Protein AF-A0A6P5RHC9-F1 (afdb_monomer)

Structure (mmCIF, N/CA/C/O backbone):
data_AF-A0A6P5RHC9-F1
#
_entry.id   AF-A0A6P5RHC9-F1
#
loop_
_atom_site.group_PDB
_atom_site.id
_atom_site.type_symbol
_atom_site.label_atom_id
_atom_site.label_alt_id
_atom_site.label_comp_id
_atom_site.label_asym_id
_atom_site.label_entity_id
_atom_site.label_seq_id
_atom_site.pdbx_PDB_ins_code
_atom_site.Cartn_x
_atom_site.Cartn_y
_atom_site.Cartn_z
_atom_site.occupancy
_atom_site.B_iso_or_equiv
_atom_site.auth_seq_id
_atom_site.auth_comp_id
_atom_site.auth_asym_id
_atom_site.auth_atom_id
_atom_site.pdbx_PDB_model_num
ATOM 1 N N . MET A 1 1 ? 23.575 -6.061 9.473 1.00 35.28 1 MET A N 1
ATOM 2 C CA . MET A 1 1 ? 23.052 -4.740 9.055 1.00 35.28 1 MET A CA 1
ATOM 3 C C . MET A 1 1 ? 21.629 -4.936 8.558 1.00 35.28 1 MET A C 1
ATOM 5 O O . MET A 1 1 ? 21.462 -5.577 7.533 1.00 35.28 1 MET A O 1
ATOM 9 N N . SER A 1 2 ? 20.615 -4.456 9.284 1.00 36.78 2 SER A N 1
ATOM 10 C CA . SER A 1 2 ? 19.229 -4.492 8.793 1.00 36.78 2 SER A CA 1
ATOM 11 C C . SER A 1 2 ? 19.113 -3.548 7.587 1.00 36.78 2 SER A C 1
ATOM 13 O O . SER A 1 2 ? 19.302 -2.333 7.727 1.00 36.78 2 SER A O 1
ATOM 15 N N . ARG A 1 3 ? 18.918 -4.107 6.388 1.00 44.53 3 ARG A N 1
ATOM 16 C CA . ARG A 1 3 ? 18.681 -3.346 5.155 1.00 44.53 3 ARG A CA 1
ATOM 17 C C . ARG A 1 3 ? 17.230 -2.873 5.198 1.00 44.53 3 ARG A C 1
ATOM 19 O O . ARG A 1 3 ? 16.324 -3.691 5.210 1.00 44.53 3 ARG A O 1
ATOM 26 N N . HIS A 1 4 ? 17.037 -1.564 5.292 1.00 51.84 4 HIS A N 1
ATOM 27 C CA . HIS A 1 4 ? 15.718 -0.937 5.239 1.00 51.84 4 HIS A CA 1
ATOM 28 C C . HIS A 1 4 ? 15.590 -0.329 3.839 1.00 51.84 4 HIS A C 1
ATOM 30 O O . HIS A 1 4 ? 16.489 0.417 3.440 1.00 51.84 4 HIS A O 1
ATOM 36 N N . SER A 1 5 ? 14.528 -0.651 3.099 1.00 53.00 5 SER A N 1
ATOM 37 C CA . SER A 1 5 ? 14.287 -0.150 1.734 1.00 53.00 5 SER A CA 1
ATOM 38 C C . SER A 1 5 ? 14.040 1.353 1.662 1.00 53.00 5 SER A C 1
ATOM 40 O O . SER A 1 5 ? 14.322 1.968 0.639 1.00 53.00 5 SER A O 1
ATOM 42 N N . ASN A 1 6 ? 13.590 1.970 2.757 1.00 53.66 6 ASN A N 1
ATOM 43 C CA . ASN A 1 6 ? 12.903 3.261 2.689 1.00 53.66 6 ASN A CA 1
ATOM 44 C C . ASN A 1 6 ? 13.657 4.439 3.328 1.00 53.66 6 ASN A C 1
ATOM 46 O O . ASN A 1 6 ? 13.086 5.513 3.508 1.00 53.66 6 ASN A O 1
ATOM 50 N N . LYS A 1 7 ? 14.958 4.308 3.631 1.00 46.31 7 LYS A N 1
ATOM 51 C CA . LYS A 1 7 ? 15.719 5.320 4.407 1.00 46.31 7 LYS A CA 1
ATOM 52 C C . LYS A 1 7 ? 15.818 6.727 3.788 1.00 46.31 7 LYS A C 1
ATOM 54 O O . LYS A 1 7 ? 16.228 7.648 4.489 1.00 46.31 7 LYS A O 1
ATOM 59 N N . PHE A 1 8 ? 15.426 6.914 2.527 1.00 49.06 8 PHE A N 1
ATOM 60 C CA . PHE A 1 8 ? 15.363 8.223 1.857 1.00 49.06 8 PHE A CA 1
ATOM 61 C C . PHE A 1 8 ? 13.962 8.587 1.320 1.00 49.06 8 PHE A C 1
ATOM 63 O O . PHE A 1 8 ? 13.818 9.618 0.660 1.00 49.06 8 PHE A O 1
ATOM 70 N N . SER A 1 9 ? 12.943 7.772 1.617 1.00 62.81 9 SER A N 1
ATOM 71 C CA . SER A 1 9 ? 11.589 7.869 1.054 1.00 62.81 9 SER A CA 1
ATOM 72 C C . SER A 1 9 ? 10.742 8.983 1.694 1.00 62.81 9 SER A C 1
ATOM 74 O O . SER A 1 9 ? 10.960 9.382 2.845 1.00 62.81 9 SER A O 1
ATOM 76 N N . PHE A 1 10 ? 9.767 9.480 0.923 1.00 68.81 10 PHE A N 1
ATOM 77 C CA . PHE A 1 10 ? 8.711 10.410 1.332 1.00 68.81 10 PHE A CA 1
ATOM 78 C C . PHE A 1 10 ? 8.115 10.046 2.699 1.00 68.81 10 PHE A C 1
ATOM 80 O O . PHE A 1 10 ? 8.024 10.917 3.565 1.00 68.81 10 PHE A O 1
ATOM 87 N N . SER A 1 11 ? 7.833 8.762 2.936 1.00 74.88 11 SER A N 1
ATOM 88 C CA . SER A 1 11 ? 7.213 8.261 4.169 1.00 74.88 11 SER A CA 1
ATOM 89 C C . SER A 1 11 ? 8.009 8.609 5.429 1.00 74.88 11 SER A C 1
ATOM 91 O O . SER A 1 11 ? 7.421 8.983 6.439 1.00 74.88 11 SER A O 1
ATOM 93 N N . LEU A 1 12 ? 9.347 8.576 5.374 1.00 79.38 12 LEU A N 1
ATOM 94 C CA . LEU A 1 12 ? 10.195 8.902 6.527 1.00 79.38 12 LEU A CA 1
ATOM 95 C C . LEU A 1 12 ? 10.179 10.400 6.856 1.00 79.38 12 LEU A C 1
ATOM 97 O O . LEU A 1 12 ? 10.169 10.789 8.026 1.00 79.38 12 LEU A O 1
ATOM 101 N N . LYS A 1 13 ? 10.203 11.251 5.824 1.00 83.25 13 LYS A N 1
ATOM 102 C CA . LYS A 1 13 ? 10.132 12.710 5.999 1.00 83.25 13 LYS A CA 1
ATOM 103 C C . LYS A 1 13 ? 8.743 13.121 6.471 1.00 83.25 13 LYS A C 1
ATOM 105 O O . LYS A 1 13 ? 8.643 13.898 7.412 1.00 83.25 13 LYS A O 1
ATOM 110 N N . PHE A 1 14 ? 7.702 12.560 5.860 1.00 86.88 14 PHE A N 1
ATOM 111 C CA . PHE A 1 14 ? 6.314 12.768 6.252 1.00 86.88 14 PHE A CA 1
ATOM 112 C C . PHE A 1 14 ? 6.094 12.381 7.719 1.00 86.88 14 PHE A C 1
ATOM 114 O O . PHE A 1 14 ? 5.699 13.231 8.510 1.00 86.88 14 PHE A O 1
ATOM 121 N N . ALA A 1 15 ? 6.465 11.158 8.108 1.00 88.19 15 ALA A N 1
ATOM 122 C CA . ALA A 1 15 ? 6.333 10.678 9.482 1.00 88.19 15 ALA A CA 1
ATOM 123 C C . ALA A 1 15 ? 7.003 11.611 10.498 1.00 88.19 15 ALA A C 1
ATOM 125 O O . ALA A 1 15 ? 6.407 11.994 11.501 1.00 88.19 15 ALA A O 1
ATOM 126 N N . ARG A 1 16 ? 8.230 12.056 10.205 1.00 86.94 16 ARG A N 1
ATOM 127 C CA . ARG A 1 16 ? 8.966 12.951 11.101 1.00 86.94 16 ARG A CA 1
ATOM 128 C C . ARG A 1 16 ? 8.373 14.356 11.174 1.00 86.94 16 ARG A C 1
ATOM 130 O O . ARG A 1 16 ? 8.370 14.939 12.250 1.00 86.94 16 ARG A O 1
ATOM 137 N N . TYR A 1 17 ? 7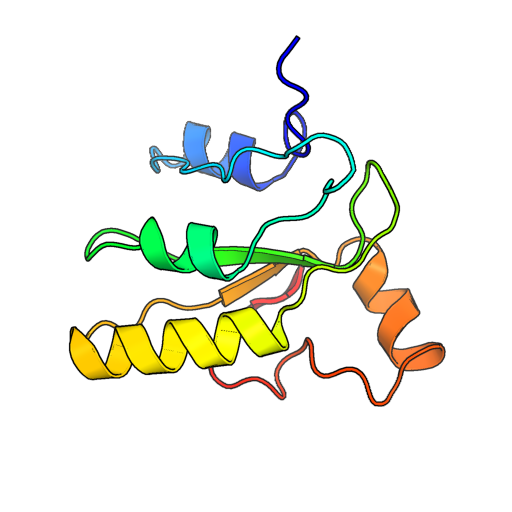.961 14.929 10.047 1.00 90.81 17 TYR A N 1
ATOM 138 C CA . TYR A 1 17 ? 7.489 16.316 10.001 1.00 90.81 17 TYR A CA 1
ATOM 139 C C . TYR A 1 17 ? 6.054 16.476 10.489 1.00 90.81 17 TYR A C 1
ATOM 141 O O . TYR A 1 17 ? 5.720 17.530 11.018 1.00 90.81 17 TYR A O 1
ATOM 149 N N . PHE A 1 18 ? 5.231 15.445 10.320 1.00 91.81 18 PHE A N 1
ATOM 150 C CA . PHE A 1 18 ? 3.825 15.450 10.717 1.00 91.81 18 PHE A CA 1
ATOM 151 C C . PHE A 1 18 ? 3.562 14.634 11.987 1.00 91.81 18 PHE A C 1
ATOM 153 O O . PHE A 1 18 ? 2.407 14.403 12.322 1.00 91.81 18 PHE A O 1
ATOM 160 N N . GLU A 1 19 ? 4.624 14.213 12.684 1.00 90.94 19 GLU A N 1
ATOM 161 C CA . GLU A 1 19 ? 4.549 13.471 13.951 1.00 90.94 19 GLU A CA 1
ATOM 162 C C . GLU A 1 19 ? 3.686 12.198 13.854 1.00 90.94 19 GLU A C 1
ATOM 164 O O . GLU A 1 19 ? 2.942 11.847 14.767 1.00 90.94 19 GLU A O 1
ATOM 169 N N . VAL A 1 20 ? 3.802 11.488 12.728 1.00 92.75 20 VAL A N 1
ATOM 170 C CA . VAL A 1 20 ? 3.121 10.211 12.481 1.00 92.75 20 VAL A CA 1
ATOM 171 C C . VAL A 1 20 ? 4.078 9.061 12.785 1.00 92.75 20 VAL A C 1
ATOM 173 O O . VAL A 1 20 ? 5.238 9.087 12.373 1.00 92.75 20 VAL A O 1
ATOM 176 N N . ASP A 1 21 ? 3.593 8.033 13.482 1.00 92.88 21 ASP A N 1
ATOM 177 C CA . ASP A 1 21 ? 4.376 6.824 13.741 1.00 92.88 21 ASP A CA 1
ATOM 178 C C . ASP A 1 21 ? 4.571 6.000 12.457 1.00 92.88 21 ASP A C 1
ATOM 180 O O . ASP A 1 21 ? 3.613 5.689 11.745 1.00 92.88 21 ASP A O 1
ATOM 184 N N . LEU A 1 22 ? 5.823 5.641 12.156 1.00 91.94 22 LEU A N 1
ATOM 185 C CA . LEU A 1 22 ? 6.179 4.883 10.957 1.00 91.94 22 LEU A CA 1
ATOM 186 C C . LEU A 1 22 ? 6.404 3.411 11.304 1.00 91.94 22 LEU A C 1
ATOM 188 O O . LEU A 1 22 ? 7.456 3.020 11.814 1.00 91.94 22 LEU A O 1
ATOM 192 N N . LYS A 1 23 ? 5.432 2.578 10.937 1.00 92.81 23 LYS A N 1
ATOM 193 C CA . LYS A 1 23 ? 5.499 1.121 11.072 1.00 92.81 23 LYS A CA 1
ATOM 194 C C . LYS A 1 23 ? 6.090 0.490 9.812 1.00 92.81 23 LYS A C 1
ATOM 196 O O . LYS A 1 23 ? 5.403 0.323 8.811 1.00 92.81 23 LYS A O 1
ATOM 201 N N . GLU A 1 24 ? 7.370 0.127 9.859 1.00 90.06 24 GLU A N 1
ATOM 202 C CA . GLU A 1 24 ? 8.054 -0.515 8.729 1.00 90.06 24 GLU A CA 1
ATOM 203 C C . GLU A 1 24 ? 7.990 -2.049 8.808 1.00 90.06 24 GLU A C 1
ATOM 205 O O . GLU A 1 24 ? 8.401 -2.659 9.802 1.00 90.06 24 GLU A O 1
ATOM 210 N N . VAL A 1 25 ? 7.550 -2.688 7.719 1.00 89.38 25 VAL A N 1
ATOM 211 C CA . VAL A 1 25 ? 7.648 -4.144 7.556 1.00 89.38 25 VAL A CA 1
ATOM 212 C C . VAL A 1 25 ? 9.108 -4.516 7.296 1.00 89.38 25 VAL A C 1
ATOM 214 O O . VAL A 1 25 ? 9.738 -4.041 6.351 1.00 89.38 25 VAL A O 1
ATOM 217 N N . LYS A 1 26 ? 9.673 -5.379 8.146 1.00 85.06 26 LYS A N 1
ATOM 218 C CA . LYS A 1 26 ? 11.069 -5.815 8.009 1.00 85.06 26 LYS A CA 1
ATOM 219 C C . LYS A 1 26 ? 11.239 -6.729 6.797 1.00 85.06 26 LYS A C 1
ATOM 221 O O . LYS A 1 26 ? 10.598 -7.775 6.706 1.00 85.06 26 LYS A O 1
ATOM 226 N N . LEU A 1 27 ? 12.179 -6.363 5.930 1.00 84.25 27 LEU A N 1
ATOM 227 C CA . LEU A 1 27 ? 12.598 -7.178 4.793 1.00 84.25 27 LEU A CA 1
ATOM 228 C C . LEU A 1 27 ? 13.348 -8.431 5.253 1.00 84.25 27 LEU A C 1
ATOM 230 O O . LEU A 1 27 ? 13.994 -8.435 6.307 1.00 84.25 27 LEU A O 1
ATOM 234 N N . SER A 1 28 ? 13.285 -9.482 4.440 1.00 79.62 28 SER A N 1
ATOM 235 C CA . SER A 1 28 ? 13.991 -10.746 4.674 1.00 79.62 28 SER A CA 1
ATOM 236 C C . SER A 1 28 ? 14.977 -11.018 3.539 1.00 79.62 28 SER A C 1
ATOM 238 O O . SER A 1 28 ? 14.868 -10.464 2.449 1.00 79.62 28 SER A O 1
ATOM 240 N N . GLU A 1 29 ? 15.992 -11.841 3.784 1.00 79.31 29 GLU A N 1
ATOM 241 C CA . GLU A 1 29 ? 16.927 -12.218 2.723 1.00 79.31 29 GLU A CA 1
ATOM 242 C C . GLU A 1 29 ? 16.187 -13.002 1.625 1.00 79.31 29 GLU A C 1
ATOM 244 O O . GLU A 1 29 ? 15.433 -13.923 1.930 1.00 79.31 29 GLU A O 1
ATOM 249 N N . GLY A 1 30 ? 16.345 -12.592 0.362 1.00 77.06 30 GLY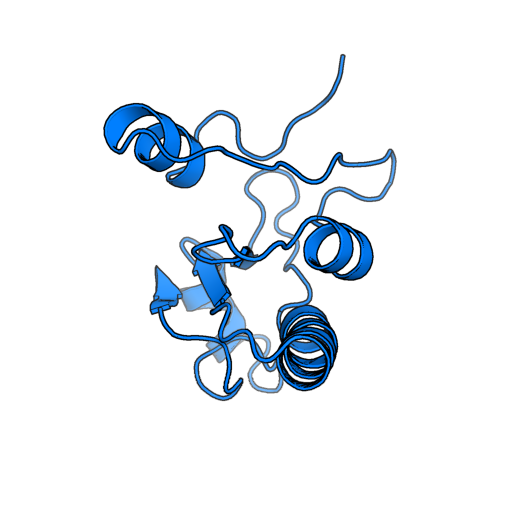 A N 1
ATOM 250 C CA . GLY A 1 30 ? 15.579 -13.133 -0.767 1.00 77.06 30 GLY A CA 1
ATOM 251 C C . GLY A 1 30 ? 14.155 -12.578 -0.924 1.00 77.06 30 GLY A C 1
ATOM 252 O O . GLY A 1 30 ? 13.484 -12.955 -1.877 1.00 77.06 30 GLY A O 1
ATOM 253 N N . TYR A 1 31 ? 13.701 -11.681 -0.038 1.00 76.62 31 TYR A N 1
ATOM 254 C CA . TYR A 1 31 ? 12.394 -11.021 -0.127 1.00 76.62 31 TYR A CA 1
ATOM 255 C C . TYR A 1 31 ? 12.524 -9.531 0.221 1.00 76.62 31 TYR A C 1
ATOM 257 O O . TYR A 1 31 ? 12.542 -9.135 1.393 1.00 76.62 31 TYR A O 1
ATOM 265 N N . TYR A 1 32 ? 12.674 -8.707 -0.819 1.00 84.06 32 TYR A N 1
ATOM 266 C CA . TYR A 1 32 ? 13.077 -7.299 -0.706 1.00 84.06 32 TYR A CA 1
ATOM 267 C C . TYR A 1 32 ? 11.939 -6.292 -0.916 1.00 84.06 32 TYR A C 1
ATOM 269 O O . TYR A 1 32 ? 12.193 -5.088 -0.973 1.00 84.06 32 TYR A O 1
ATOM 277 N N . VAL A 1 33 ? 10.705 -6.780 -0.978 1.00 87.44 33 VAL A N 1
ATOM 278 C CA . VAL A 1 33 ? 9.473 -5.988 -1.040 1.00 87.44 33 VAL A CA 1
ATOM 279 C C . VAL A 1 33 ? 8.678 -6.132 0.258 1.00 87.44 33 VAL A C 1
ATOM 281 O O . VAL A 1 33 ? 8.947 -7.033 1.061 1.00 87.44 33 VAL A O 1
ATOM 284 N N . MET A 1 34 ? 7.712 -5.247 0.498 1.00 89.94 34 MET A N 1
ATOM 285 C CA . MET A 1 34 ? 6.783 -5.411 1.614 1.00 89.94 34 MET A CA 1
ATOM 286 C C . MET A 1 34 ? 5.968 -6.706 1.464 1.00 89.94 34 MET A C 1
ATOM 288 O O . MET A 1 34 ? 5.454 -7.026 0.397 1.00 89.94 34 MET A O 1
ATOM 292 N N . ASP A 1 35 ? 5.843 -7.459 2.557 1.00 92.19 35 ASP A N 1
ATOM 293 C CA . ASP A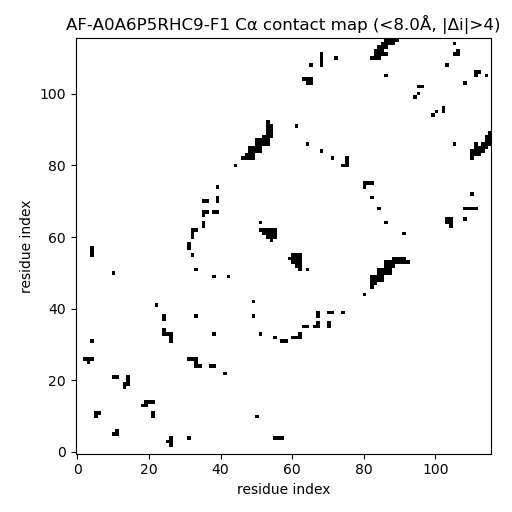 1 35 ? 4.933 -8.602 2.662 1.00 92.19 35 ASP A CA 1
ATOM 294 C C . ASP A 1 35 ? 3.525 -8.084 3.013 1.00 92.19 35 ASP A C 1
ATOM 296 O O . ASP A 1 35 ? 3.355 -7.540 4.114 1.00 92.19 35 ASP A O 1
ATOM 300 N N . PRO A 1 36 ? 2.521 -8.229 2.122 1.00 94.25 36 PRO A N 1
ATOM 301 C CA . PRO A 1 36 ? 1.174 -7.715 2.364 1.00 94.25 36 PRO A CA 1
ATOM 302 C C . PRO A 1 36 ? 0.521 -8.284 3.625 1.00 94.25 36 PRO A C 1
ATOM 304 O O . PRO A 1 36 ? -0.216 -7.569 4.303 1.00 94.25 36 PRO A O 1
ATOM 307 N N . VAL A 1 37 ? 0.817 -9.536 3.990 1.00 94.81 37 VAL A N 1
ATOM 308 C CA . VAL A 1 37 ? 0.237 -10.173 5.182 1.00 94.81 37 VAL A CA 1
ATOM 309 C C . VAL A 1 37 ? 0.748 -9.479 6.439 1.00 94.81 37 VAL A C 1
ATOM 311 O O . VAL A 1 37 ? -0.043 -9.023 7.264 1.00 94.81 37 VAL A O 1
ATOM 314 N N . LYS A 1 38 ? 2.069 -9.304 6.545 1.00 94.31 38 LYS A N 1
ATOM 315 C CA . LYS A 1 38 ? 2.688 -8.607 7.685 1.00 94.31 38 LYS A CA 1
ATOM 316 C C . LYS A 1 38 ? 2.280 -7.141 7.749 1.00 94.31 38 LYS A C 1
ATOM 318 O O . LYS A 1 38 ? 2.067 -6.619 8.839 1.00 94.31 38 LYS A O 1
ATOM 323 N N . ALA A 1 39 ? 2.158 -6.478 6.599 1.00 94.56 39 ALA A N 1
ATOM 324 C CA . ALA A 1 39 ? 1.682 -5.100 6.541 1.00 94.56 39 ALA A CA 1
ATOM 325 C C . ALA A 1 39 ? 0.286 -4.984 7.159 1.00 94.56 39 ALA A C 1
ATOM 327 O O . ALA A 1 39 ? 0.069 -4.170 8.056 1.00 94.56 39 ALA A O 1
ATOM 328 N N . VAL A 1 40 ? -0.634 -5.858 6.742 1.00 95.94 40 VAL A N 1
ATOM 329 C CA . VAL A 1 40 ? -2.003 -5.893 7.261 1.00 95.94 40 VAL A CA 1
ATOM 330 C C . VAL A 1 40 ? -2.025 -6.264 8.738 1.00 95.94 40 VAL A C 1
ATOM 332 O O . VAL A 1 40 ? -2.796 -5.657 9.473 1.00 95.94 40 VAL A O 1
ATOM 335 N N . GLU A 1 41 ? -1.173 -7.170 9.225 1.00 95.75 41 GLU A N 1
ATOM 336 C CA . GLU A 1 41 ? -1.059 -7.484 10.660 1.00 95.75 41 GLU A CA 1
ATOM 337 C C . GLU A 1 41 ? -0.709 -6.252 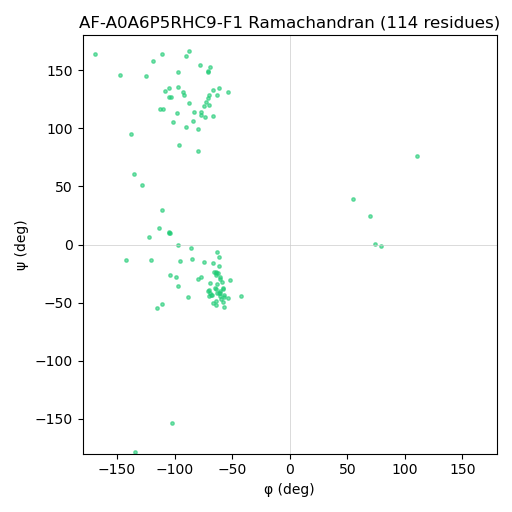11.513 1.00 95.75 41 GLU A C 1
ATOM 339 O O . GLU A 1 41 ? -1.286 -6.082 12.588 1.00 95.75 41 GLU A O 1
ATOM 344 N N . MET A 1 42 ? 0.158 -5.363 11.017 1.00 95.88 42 MET A N 1
ATOM 345 C CA . MET A 1 42 ? 0.608 -4.156 11.730 1.00 95.88 42 MET A CA 1
ATOM 346 C C . MET A 1 42 ? -0.434 -3.021 11.788 1.00 95.88 42 MET A C 1
ATOM 348 O O . MET A 1 42 ? -0.270 -2.086 12.584 1.00 95.88 42 MET A O 1
ATOM 352 N N . VAL A 1 43 ? -1.489 -3.090 10.967 1.00 96.75 43 VAL A N 1
ATOM 353 C CA . VAL A 1 43 ? -2.584 -2.103 10.942 1.00 96.75 43 VAL A CA 1
ATOM 354 C C . VAL A 1 43 ? -3.387 -2.151 12.243 1.00 96.75 43 VAL A C 1
ATOM 356 O O . VAL A 1 43 ? -3.813 -3.218 12.691 1.00 96.75 43 VAL A O 1
ATOM 359 N N . ASP A 1 44 ? -3.651 -0.986 12.812 1.00 95.94 44 ASP A N 1
ATOM 360 C CA . ASP A 1 44 ? -4.522 -0.770 13.969 1.00 95.94 44 ASP A CA 1
ATOM 361 C C . ASP A 1 44 ? -5.467 0.422 13.737 1.00 95.94 44 ASP A C 1
ATOM 363 O O . ASP A 1 44 ? -5.435 1.058 12.681 1.00 95.94 44 ASP A O 1
ATOM 367 N N . GLU A 1 45 ? -6.295 0.745 14.727 1.00 95.31 45 GLU A N 1
ATOM 368 C CA . GLU A 1 45 ? -7.274 1.835 14.663 1.00 95.31 45 GLU A CA 1
ATOM 369 C C . GLU A 1 45 ? -6.661 3.232 14.454 1.00 95.31 45 GLU A C 1
ATOM 371 O O . GLU A 1 45 ? -7.366 4.150 14.039 1.00 95.31 45 GLU A O 1
ATOM 376 N N . ASN A 1 46 ? -5.361 3.397 14.719 1.00 96.25 46 ASN A N 1
ATOM 377 C CA . ASN A 1 46 ? -4.641 4.662 14.548 1.00 96.25 46 ASN A CA 1
ATOM 378 C C . ASN A 1 46 ? -3.893 4.731 13.209 1.00 96.25 46 ASN A C 1
ATOM 380 O O . ASN A 1 46 ? -3.225 5.724 12.911 1.00 96.25 46 ASN A O 1
ATOM 384 N N . THR A 1 47 ? -3.967 3.676 12.397 1.00 96.75 47 THR A N 1
ATOM 385 C CA . THR A 1 47 ? -3.255 3.602 11.125 1.00 96.75 47 THR A CA 1
ATOM 386 C C . THR A 1 47 ? -3.970 4.439 10.067 1.00 96.75 47 THR A C 1
ATOM 388 O O . THR A 1 47 ? -5.057 4.092 9.607 1.00 96.75 47 THR A O 1
ATOM 391 N N . ILE A 1 48 ? -3.331 5.537 9.655 1.00 95.75 48 ILE A N 1
ATOM 392 C CA . ILE A 1 48 ? -3.912 6.513 8.718 1.00 95.75 48 ILE A CA 1
ATOM 393 C C . ILE A 1 48 ? -3.903 6.049 7.256 1.00 95.75 48 ILE A C 1
ATOM 395 O O . ILE A 1 48 ? -4.747 6.483 6.478 1.00 95.75 48 ILE A O 1
ATOM 399 N N . CYS A 1 49 ? -2.949 5.198 6.871 1.00 95.19 49 CYS A N 1
ATOM 400 C CA . CYS A 1 49 ? -2.879 4.545 5.567 1.00 95.19 49 CYS A CA 1
ATOM 401 C C . CYS A 1 49 ? -1.819 3.436 5.570 1.00 95.19 49 CYS A C 1
ATOM 403 O O . CYS A 1 49 ? -0.932 3.406 6.428 1.00 95.19 49 CYS A O 1
ATOM 405 N N . VAL A 1 50 ? -1.891 2.555 4.573 1.00 96.38 50 VAL A N 1
ATOM 406 C CA . VAL A 1 50 ? -0.780 1.680 4.185 1.00 96.38 50 VAL A CA 1
ATOM 407 C C . VAL A 1 50 ? -0.175 2.221 2.891 1.00 96.38 50 VAL A C 1
ATOM 409 O O . VAL A 1 50 ? -0.897 2.456 1.924 1.00 96.38 50 VAL A O 1
ATOM 412 N N . ALA A 1 51 ? 1.139 2.437 2.873 1.00 95.00 51 ALA A N 1
ATOM 413 C CA . ALA A 1 51 ? 1.860 2.886 1.686 1.00 95.00 51 ALA A CA 1
ATOM 414 C C . ALA A 1 51 ? 2.512 1.686 0.984 1.00 95.00 51 ALA A C 1
ATOM 416 O O . ALA A 1 51 ? 3.420 1.080 1.550 1.00 95.00 51 ALA A O 1
ATOM 417 N N . ALA A 1 52 ? 2.045 1.358 -0.221 1.00 94.56 52 ALA A N 1
ATOM 418 C CA . ALA A 1 52 ? 2.644 0.346 -1.090 1.00 94.56 52 ALA A CA 1
ATOM 419 C C . ALA A 1 52 ? 3.563 1.005 -2.129 1.00 94.56 52 ALA A C 1
ATOM 421 O O . ALA A 1 52 ? 3.300 2.126 -2.562 1.00 94.56 52 ALA A O 1
ATOM 422 N N . ILE A 1 53 ? 4.626 0.322 -2.545 1.00 92.75 53 ILE A N 1
ATOM 423 C CA . ILE A 1 53 ? 5.630 0.841 -3.481 1.00 92.75 53 ILE A CA 1
ATOM 424 C C . ILE A 1 53 ? 5.551 0.075 -4.802 1.00 92.75 53 ILE A C 1
ATOM 426 O O . ILE A 1 53 ? 5.862 -1.116 -4.886 1.00 92.75 53 ILE A O 1
ATOM 430 N N . LEU A 1 54 ? 5.208 0.785 -5.872 1.00 92.50 54 LEU A N 1
ATOM 431 C CA . LEU A 1 54 ? 5.231 0.260 -7.229 1.00 92.50 54 LEU A CA 1
ATOM 432 C C . LEU A 1 54 ? 6.549 0.646 -7.912 1.00 92.50 54 LEU A C 1
ATOM 434 O O . LEU A 1 54 ? 6.652 1.658 -8.608 1.00 92.50 54 LEU A O 1
ATOM 438 N N . GLY A 1 55 ? 7.572 -0.182 -7.698 1.00 88.62 55 GLY A N 1
ATOM 439 C CA . GLY A 1 55 ? 8.912 0.008 -8.257 1.00 88.62 55 GLY A CA 1
ATOM 440 C C . GLY A 1 55 ? 9.920 0.364 -7.173 1.00 88.62 55 GLY A C 1
ATOM 441 O O . GLY A 1 55 ? 10.332 1.517 -7.037 1.00 88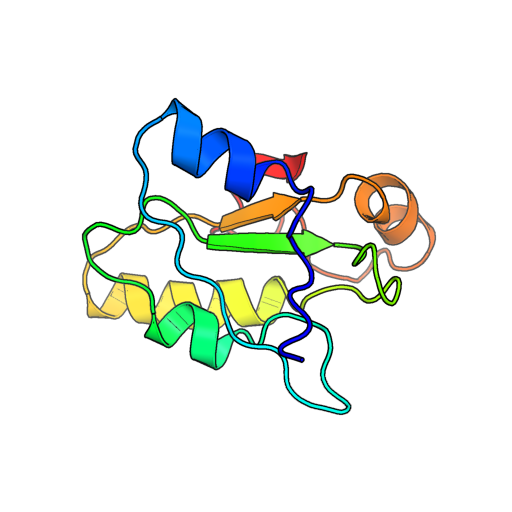.62 55 GLY A O 1
ATOM 442 N N . SER A 1 56 ? 10.321 -0.645 -6.399 1.00 83.88 56 SER A N 1
ATOM 443 C CA . SER A 1 56 ? 11.313 -0.519 -5.331 1.00 83.88 56 SER A CA 1
ATOM 444 C C . SER A 1 56 ? 12.610 0.110 -5.841 1.00 83.88 56 SER A C 1
ATOM 446 O O . SER A 1 56 ? 13.201 -0.347 -6.816 1.00 83.88 56 SER A O 1
ATOM 448 N N . THR A 1 57 ? 13.127 1.113 -5.131 1.00 79.88 57 THR A N 1
ATOM 449 C CA . THR A 1 57 ? 14.418 1.739 -5.476 1.00 79.88 57 THR A CA 1
ATOM 450 C C . THR A 1 57 ? 15.617 0.798 -5.305 1.00 79.88 57 THR A C 1
ATOM 452 O O . THR A 1 57 ? 16.694 1.082 -5.827 1.00 79.88 57 THR A O 1
ATOM 455 N N . LEU A 1 58 ? 15.450 -0.320 -4.585 1.00 77.44 58 LEU A N 1
ATOM 456 C CA . LEU A 1 58 ? 16.498 -1.321 -4.375 1.00 77.44 58 LEU A CA 1
ATOM 457 C C . LEU A 1 58 ? 16.535 -2.388 -5.471 1.00 77.44 58 LEU A C 1
ATOM 459 O O . LEU A 1 58 ? 17.620 -2.750 -5.921 1.00 77.44 58 LEU A O 1
ATOM 463 N N . THR A 1 59 ? 15.374 -2.924 -5.853 1.00 83.00 59 THR A N 1
ATOM 464 C CA . THR A 1 59 ? 15.274 -4.099 -6.738 1.00 83.00 59 THR A CA 1
ATOM 465 C C . THR A 1 59 ? 14.503 -3.837 -8.028 1.00 83.00 59 THR A C 1
ATOM 467 O O . THR A 1 59 ? 14.581 -4.642 -8.949 1.00 83.00 59 THR A O 1
ATOM 470 N N . GLY A 1 60 ? 13.775 -2.722 -8.121 1.00 83.75 60 GLY A N 1
ATOM 471 C CA . GLY A 1 60 ? 12.833 -2.435 -9.207 1.00 83.75 60 GLY A CA 1
ATOM 472 C C . GLY A 1 60 ? 11.530 -3.234 -9.125 1.00 83.75 60 GLY A C 1
ATOM 473 O O . GLY A 1 60 ? 10.675 -3.081 -9.991 1.00 83.75 60 GLY A O 1
ATOM 474 N N . GLU A 1 61 ? 11.366 -4.077 -8.103 1.00 88.31 61 GLU A N 1
ATOM 475 C CA . GLU A 1 61 ? 10.199 -4.946 -7.949 1.00 88.31 61 GLU A CA 1
ATOM 476 C C . GLU A 1 61 ? 8.939 -4.154 -7.586 1.00 88.31 61 GLU A C 1
ATOM 478 O O . GLU A 1 61 ? 8.995 -3.113 -6.924 1.00 88.31 61 GLU A O 1
ATOM 483 N N . PHE A 1 62 ? 7.794 -4.669 -8.028 1.00 92.31 62 PHE A N 1
ATOM 484 C CA . PHE A 1 62 ? 6.475 -4.140 -7.704 1.00 92.31 62 PHE A CA 1
ATOM 485 C C . PHE A 1 62 ? 5.919 -4.863 -6.482 1.00 92.31 62 PHE A C 1
ATOM 487 O O . PHE A 1 62 ? 5.933 -6.093 -6.430 1.00 92.31 62 PHE A O 1
ATOM 494 N N . GLU A 1 63 ? 5.430 -4.105 -5.504 1.00 93.19 63 GLU A N 1
ATOM 495 C CA . GLU A 1 63 ? 4.656 -4.680 -4.406 1.00 93.19 63 GLU A CA 1
ATOM 496 C C . GLU A 1 63 ? 3.278 -5.143 -4.890 1.00 93.19 63 GLU A C 1
ATOM 498 O O . GLU A 1 63 ? 2.688 -4.559 -5.800 1.00 93.19 63 GLU A O 1
ATOM 503 N N . ASP A 1 64 ? 2.755 -6.200 -4.265 1.00 95.19 64 ASP A N 1
ATOM 504 C CA . ASP A 1 64 ? 1.450 -6.768 -4.606 1.00 95.19 64 ASP A CA 1
ATOM 505 C C . ASP A 1 64 ? 0.316 -5.940 -3.977 1.00 95.19 64 ASP A C 1
ATOM 507 O O . ASP A 1 64 ? -0.229 -6.257 -2.913 1.00 95.19 64 ASP A O 1
ATOM 511 N N . VAL A 1 65 ? -0.007 -4.825 -4.639 1.00 96.56 65 VAL A N 1
ATOM 512 C CA . VAL A 1 65 ? -1.057 -3.887 -4.210 1.00 96.56 65 VAL A CA 1
ATOM 513 C C . VAL A 1 65 ? -2.434 -4.557 -4.216 1.00 96.56 65 VAL A C 1
ATOM 515 O O . VAL A 1 65 ? -3.263 -4.265 -3.350 1.00 96.56 65 VAL A O 1
ATOM 518 N N . LYS A 1 66 ? -2.679 -5.487 -5.147 1.00 97.62 66 LYS A N 1
ATOM 519 C CA . LYS A 1 66 ? -3.938 -6.233 -5.224 1.00 97.62 66 LYS A CA 1
ATOM 520 C C . LYS A 1 66 ? -4.133 -7.105 -3.989 1.00 97.62 66 LYS A C 1
ATOM 522 O O . LYS A 1 66 ? -5.167 -6.999 -3.327 1.00 97.62 66 LYS A O 1
ATOM 527 N N . LEU A 1 67 ? -3.139 -7.923 -3.644 1.00 97.44 67 LEU A N 1
ATOM 528 C CA . LEU A 1 67 ? -3.206 -8.763 -2.450 1.00 97.44 67 LEU A CA 1
ATOM 529 C C . LEU A 1 67 ? -3.347 -7.913 -1.182 1.00 97.44 67 LEU A C 1
ATOM 531 O O . LEU A 1 67 ? -4.139 -8.248 -0.298 1.00 97.44 67 LEU A O 1
ATOM 535 N N . LEU A 1 68 ? -2.634 -6.785 -1.108 1.00 97.44 68 LEU A N 1
ATOM 536 C CA . LEU A 1 68 ? -2.771 -5.838 -0.004 1.00 97.44 68 LEU A CA 1
ATOM 537 C C . LEU A 1 68 ? -4.203 -5.294 0.112 1.00 97.44 68 LEU A C 1
ATOM 539 O O . LEU A 1 68 ? -4.764 -5.292 1.209 1.00 97.44 68 LEU A O 1
ATOM 543 N N . ASN A 1 69 ? -4.807 -4.867 -1.000 1.00 98.12 69 ASN A N 1
ATOM 544 C CA . ASN A 1 69 ? -6.194 -4.407 -1.044 1.00 98.12 69 ASN A CA 1
ATOM 545 C C . ASN A 1 69 ? -7.165 -5.482 -0.540 1.00 98.12 69 ASN A C 1
ATOM 547 O O . ASN A 1 69 ? -8.052 -5.180 0.261 1.00 98.12 69 ASN A O 1
ATOM 551 N N . ASP A 1 70 ? -6.997 -6.729 -0.974 1.00 98.12 70 ASP A N 1
ATOM 552 C CA . ASP A 1 70 ? -7.919 -7.815 -0.639 1.00 98.12 70 ASP A CA 1
ATOM 553 C C . ASP A 1 70 ? -7.843 -8.187 0.849 1.00 98.12 70 ASP A C 1
ATOM 555 O O . ASP A 1 70 ? -8.878 -8.337 1.509 1.00 98.12 70 ASP A O 1
ATOM 559 N N . LEU A 1 7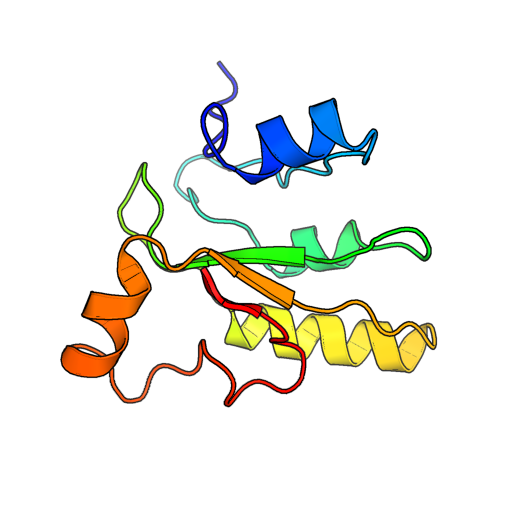1 ? -6.630 -8.271 1.403 1.00 98.00 71 LEU A N 1
ATOM 560 C CA . LEU A 1 71 ? -6.407 -8.543 2.826 1.00 98.00 71 LEU A CA 1
ATOM 561 C C . LEU A 1 71 ? -6.877 -7.380 3.710 1.00 98.00 71 LEU A C 1
ATOM 563 O O . LEU A 1 71 ? -7.554 -7.592 4.721 1.00 98.00 71 LEU A O 1
ATOM 567 N N . LEU A 1 72 ? -6.574 -6.141 3.319 1.00 97.38 72 LEU A N 1
ATOM 568 C CA . LEU A 1 72 ? -6.981 -4.963 4.079 1.00 97.38 72 LEU A CA 1
ATOM 569 C C . LEU A 1 72 ? -8.500 -4.755 4.018 1.00 97.38 72 LEU A C 1
ATOM 571 O O . LEU A 1 72 ? -9.104 -4.378 5.017 1.00 97.38 72 LEU A O 1
ATOM 575 N N . THR A 1 73 ? -9.147 -5.099 2.899 1.00 97.81 73 THR A N 1
ATOM 576 C CA . THR A 1 73 ? -10.615 -5.090 2.776 1.00 97.81 73 THR A CA 1
ATOM 577 C C . THR A 1 73 ? -11.263 -6.046 3.773 1.00 97.81 73 THR A C 1
ATOM 579 O O . THR A 1 73 ? -12.280 -5.703 4.380 1.00 97.81 73 THR A O 1
ATOM 582 N N . GLN A 1 74 ? -10.695 -7.241 3.963 1.00 97.44 74 GLN A N 1
ATOM 583 C CA . GLN A 1 74 ? -11.189 -8.194 4.961 1.00 97.44 74 GLN A CA 1
ATOM 584 C C . GLN A 1 74 ? -11.031 -7.629 6.374 1.00 97.44 74 GLN A C 1
ATOM 586 O O . GLN A 1 74 ? -12.008 -7.565 7.120 1.00 97.44 74 GLN A O 1
ATOM 591 N N . LYS A 1 75 ? -9.844 -7.108 6.705 1.00 97.00 75 LYS A N 1
ATOM 592 C CA . LYS A 1 75 ? -9.575 -6.519 8.022 1.00 97.00 75 LYS A CA 1
ATOM 593 C C . LYS A 1 75 ? -10.464 -5.305 8.324 1.00 97.00 75 LYS A C 1
ATOM 595 O O . LYS A 1 75 ? -11.004 -5.207 9.425 1.00 97.00 75 LYS A O 1
ATOM 600 N N . ASN A 1 76 ? -10.682 -4.428 7.344 1.00 96.50 76 ASN A N 1
ATOM 601 C CA . ASN A 1 76 ? -11.592 -3.286 7.453 1.00 96.50 76 ASN A CA 1
ATOM 602 C C . ASN A 1 76 ? -13.030 -3.744 7.739 1.00 96.50 76 ASN A C 1
ATOM 604 O O . ASN A 1 76 ? -13.671 -3.216 8.646 1.00 96.50 76 ASN A O 1
ATOM 608 N N . LYS A 1 77 ? -13.518 -4.786 7.048 1.00 96.75 77 LYS A N 1
ATOM 609 C CA . LYS A 1 77 ? -14.846 -5.373 7.312 1.00 96.75 77 LYS A CA 1
ATOM 610 C C . LYS A 1 77 ? -14.959 -5.976 8.713 1.00 96.75 77 LYS A C 1
ATOM 612 O O . LYS A 1 77 ? -15.988 -5.805 9.358 1.00 96.75 77 LYS A O 1
ATOM 617 N N . GLU A 1 78 ? -13.927 -6.673 9.181 1.00 96.88 78 GLU A N 1
ATOM 618 C CA . GLU A 1 78 ? -13.919 -7.316 10.502 1.00 96.88 78 GLU A CA 1
ATOM 619 C C . GLU A 1 78 ? -13.850 -6.314 11.656 1.00 96.88 78 GLU A C 1
ATOM 621 O O . GLU A 1 78 ? -14.480 -6.514 12.695 1.00 96.88 78 GLU A O 1
ATOM 626 N N . LYS A 1 79 ? -13.060 -5.248 11.497 1.00 95.62 79 LYS A N 1
ATOM 627 C CA . LYS A 1 79 ? -12.805 -4.261 12.553 1.00 95.62 79 LYS A CA 1
ATOM 628 C C . LYS A 1 79 ? -13.708 -3.031 12.482 1.00 95.62 79 LYS A C 1
ATOM 630 O O . LYS A 1 79 ? -13.774 -2.283 13.453 1.00 95.62 79 LYS A O 1
ATOM 635 N N . GLY A 1 80 ? -14.401 -2.825 11.362 1.00 95.88 80 GLY A N 1
ATOM 636 C CA . GLY A 1 80 ? -15.151 -1.598 11.090 1.00 95.88 80 GLY A CA 1
ATOM 637 C C . GLY A 1 80 ? -14.245 -0.389 10.839 1.00 95.88 80 GLY A C 1
ATOM 638 O O . GLY A 1 80 ? -14.655 0.742 11.088 1.00 95.88 80 GLY A O 1
ATOM 639 N N . TRP A 1 81 ? -13.007 -0.629 10.405 1.00 96.19 81 TRP A N 1
ATOM 640 C CA . TRP A 1 81 ? -12.051 0.416 10.038 1.00 96.19 81 TRP A CA 1
ATOM 641 C C . TRP A 1 81 ? -12.173 0.757 8.553 1.00 96.19 81 TRP A C 1
ATOM 643 O O . TRP A 1 81 ? -12.725 -0.015 7.772 1.00 96.19 81 TRP A O 1
ATOM 653 N N . ASP A 1 82 ? -11.634 1.911 8.169 1.00 95.06 82 ASP A N 1
ATOM 654 C CA . ASP A 1 82 ? -11.567 2.360 6.776 1.00 95.06 82 ASP A CA 1
ATOM 655 C C . ASP A 1 82 ? -10.133 2.770 6.423 1.00 95.06 82 ASP A C 1
ATOM 657 O O . ASP A 1 82 ? -9.870 3.888 5.985 1.00 95.06 82 ASP A O 1
ATOM 661 N N . THR A 1 83 ? -9.168 1.886 6.701 1.00 97.56 83 THR A N 1
ATOM 662 C CA . THR A 1 83 ? -7.755 2.164 6.420 1.00 97.56 83 THR A CA 1
ATOM 663 C C . THR A 1 83 ? -7.521 2.167 4.901 1.00 97.56 83 THR A C 1
ATOM 665 O O . THR A 1 83 ? -7.754 1.134 4.262 1.00 97.56 83 THR A O 1
ATOM 668 N N . PRO A 1 84 ? -7.060 3.287 4.308 1.00 97.75 84 PRO A N 1
ATOM 669 C CA . PRO A 1 84 ? -6.821 3.403 2.873 1.00 97.75 84 PRO A CA 1
ATOM 670 C C . PRO A 1 84 ? -5.412 2.945 2.469 1.00 97.75 84 PRO A C 1
ATOM 672 O O . PRO A 1 84 ? -4.505 2.827 3.298 1.00 97.75 84 PRO A O 1
ATOM 675 N N . ILE A 1 85 ? -5.217 2.764 1.163 1.00 97.94 85 ILE A N 1
ATOM 676 C CA . ILE A 1 85 ? -3.927 2.496 0.525 1.00 97.94 85 ILE A CA 1
ATOM 677 C C . ILE A 1 85 ? -3.480 3.735 -0.259 1.00 97.94 85 ILE A C 1
ATOM 679 O O . ILE A 1 85 ? -4.244 4.312 -1.041 1.00 97.94 85 ILE A O 1
ATOM 683 N N . HIS A 1 86 ? -2.225 4.119 -0.053 1.00 96.19 86 HIS A N 1
ATOM 684 C CA . HIS A 1 86 ? -1.480 5.023 -0.922 1.00 96.19 86 HIS A CA 1
ATOM 685 C C . HIS A 1 86 ? -0.472 4.199 -1.724 1.00 96.19 86 HIS A C 1
ATOM 687 O O . HIS A 1 86 ? 0.204 3.352 -1.141 1.00 96.19 86 HIS A O 1
ATOM 693 N N . VAL A 1 87 ? -0.354 4.433 -3.029 1.00 95.88 87 VAL A N 1
ATOM 694 C CA . VAL A 1 87 ? 0.682 3.778 -3.842 1.00 95.88 87 VAL A CA 1
ATOM 695 C C . VAL A 1 87 ? 1.720 4.812 -4.261 1.00 95.88 87 VAL A C 1
ATOM 697 O O . VAL A 1 87 ? 1.408 5.751 -4.994 1.00 95.88 87 VAL A O 1
ATOM 700 N N . ASP A 1 88 ? 2.955 4.619 -3.807 1.00 94.25 88 ASP A N 1
ATOM 701 C CA . ASP A 1 88 ? 4.128 5.330 -4.307 1.00 94.25 88 ASP A CA 1
ATOM 702 C C . ASP A 1 88 ? 4.556 4.667 -5.619 1.00 94.25 88 ASP A C 1
ATOM 704 O O . ASP A 1 88 ? 5.169 3.596 -5.636 1.00 94.25 88 ASP A O 1
ATOM 708 N N . ALA A 1 89 ? 4.166 5.282 -6.729 1.00 92.94 89 ALA A N 1
ATOM 709 C CA . ALA A 1 89 ? 4.419 4.828 -8.083 1.00 92.94 89 ALA A CA 1
ATOM 710 C C . ALA A 1 89 ? 5.409 5.760 -8.800 1.00 92.94 89 ALA A C 1
ATOM 712 O O . ALA A 1 89 ? 5.383 5.850 -10.031 1.00 92.94 89 ALA A O 1
ATOM 713 N N . ALA A 1 90 ? 6.327 6.397 -8.055 1.00 90.50 90 ALA A N 1
ATOM 714 C CA . ALA A 1 90 ? 7.266 7.394 -8.577 1.00 90.50 90 ALA A CA 1
ATOM 715 C C . ALA A 1 90 ? 8.053 6.924 -9.814 1.00 90.50 90 ALA A C 1
ATOM 717 O O . ALA A 1 90 ? 8.428 7.732 -10.664 1.00 90.50 90 ALA A O 1
ATOM 718 N N . SER A 1 91 ? 8.308 5.614 -9.921 1.00 87.56 91 SER A N 1
ATOM 719 C CA . SER A 1 91 ? 8.875 4.994 -11.123 1.00 87.56 91 SER A CA 1
ATOM 720 C C . SER A 1 91 ? 7.873 4.093 -11.853 1.00 87.56 91 SER A C 1
ATOM 722 O O . SER A 1 91 ? 7.667 4.260 -13.057 1.00 87.56 91 SER A O 1
ATOM 724 N N . GLY A 1 92 ? 7.217 3.165 -11.148 1.00 90.81 92 GLY A N 1
ATOM 725 C CA . GLY A 1 92 ? 6.330 2.171 -11.755 1.00 90.81 92 GLY A CA 1
ATOM 726 C C . GLY A 1 92 ? 5.093 2.758 -12.434 1.00 90.81 92 GLY A C 1
ATOM 727 O O . GLY A 1 92 ? 4.582 2.145 -13.371 1.00 90.81 92 GLY A O 1
ATOM 728 N N . GLY A 1 93 ? 4.651 3.958 -12.049 1.00 92.19 93 GLY A N 1
ATOM 729 C CA . GLY A 1 93 ? 3.436 4.587 -12.570 1.00 92.19 93 GLY A CA 1
ATOM 730 C C . GLY A 1 93 ? 3.488 4.920 -14.063 1.00 92.19 93 GLY A C 1
ATOM 731 O O . GLY A 1 93 ? 2.456 4.914 -14.726 1.00 92.19 93 GLY A O 1
ATOM 732 N N . PHE A 1 94 ? 4.684 5.126 -14.626 1.00 94.19 94 PHE A N 1
ATOM 733 C CA . PHE A 1 94 ? 4.889 5.328 -16.069 1.00 94.19 94 PHE A CA 1
ATOM 734 C C . PHE A 1 94 ? 5.455 4.091 -16.784 1.00 94.19 94 PHE A C 1
ATOM 736 O O . PHE A 1 94 ? 5.842 4.176 -17.948 1.00 94.19 94 PHE A O 1
ATOM 743 N N . ILE A 1 95 ? 5.507 2.942 -16.106 1.00 93.69 95 ILE A N 1
ATOM 744 C CA . ILE A 1 95 ? 6.009 1.675 -16.656 1.00 93.69 95 ILE A CA 1
ATOM 745 C C . ILE A 1 95 ? 4.875 0.649 -16.716 1.00 93.69 95 ILE A C 1
ATOM 747 O O . ILE A 1 95 ? 4.589 0.104 -17.784 1.00 93.69 95 ILE A O 1
ATOM 751 N N . ALA A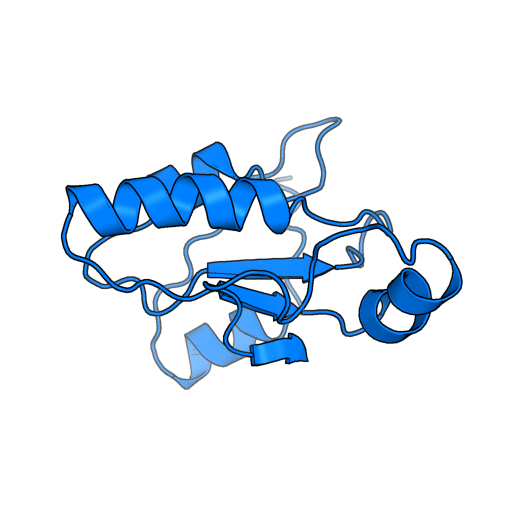 1 96 ? 4.209 0.411 -15.584 1.00 94.31 96 ALA A N 1
ATOM 752 C CA . ALA A 1 96 ? 3.184 -0.614 -15.442 1.00 94.31 96 ALA A CA 1
ATOM 753 C C . ALA A 1 96 ? 2.017 -0.462 -16.435 1.00 94.31 96 ALA A C 1
ATOM 755 O O . ALA A 1 96 ? 1.704 -1.460 -17.079 1.00 94.31 96 ALA A O 1
ATOM 756 N N . PRO A 1 97 ? 1.454 0.737 -16.701 1.00 95.06 97 PRO A N 1
ATOM 757 C CA . PRO A 1 97 ? 0.362 0.879 -17.672 1.00 95.06 97 PRO A CA 1
ATOM 758 C C . PRO A 1 97 ? 0.707 0.446 -19.100 1.00 95.06 97 PRO A C 1
ATOM 760 O O . PRO A 1 97 ? -0.178 0.071 -19.862 1.00 95.06 97 PRO A O 1
ATOM 763 N N . PHE A 1 98 ? 1.982 0.538 -19.487 1.00 95.25 98 PHE A N 1
ATOM 764 C CA . PHE A 1 98 ? 2.415 0.286 -20.863 1.00 95.25 98 PHE A CA 1
ATOM 765 C C . PHE A 1 98 ? 2.943 -1.133 -21.060 1.00 95.25 98 PHE A C 1
ATOM 767 O O . PHE A 1 98 ? 2.762 -1.706 -22.133 1.00 95.25 98 PHE A O 1
ATOM 774 N N . LEU A 1 99 ? 3.617 -1.687 -20.049 1.00 95.06 99 LEU A N 1
ATOM 775 C CA . LEU A 1 99 ? 4.224 -3.019 -20.127 1.00 95.06 99 LEU A CA 1
ATOM 776 C C . LEU A 1 99 ? 3.366 -4.113 -19.487 1.00 95.06 99 LEU A C 1
ATOM 778 O O . LEU A 1 99 ? 3.450 -5.264 -19.907 1.00 95.06 99 LEU A O 1
ATOM 782 N N . TYR A 1 100 ? 2.546 -3.762 -18.495 1.00 95.12 100 TYR A N 1
ATOM 783 C CA . TYR A 1 100 ? 1.740 -4.690 -17.700 1.00 95.12 100 TYR A CA 1
ATOM 784 C C . TYR A 1 100 ? 0.303 -4.159 -17.532 1.00 95.12 100 TYR A C 1
ATOM 786 O O . TYR A 1 100 ? -0.128 -3.906 -16.408 1.00 95.12 100 TYR A O 1
ATOM 794 N N . PRO A 1 101 ? -0.448 -3.960 -18.632 1.00 93.25 101 PRO A N 1
ATOM 795 C CA . PRO A 1 101 ? -1.760 -3.307 -18.590 1.00 93.25 101 PRO A CA 1
ATOM 796 C C . PRO A 1 101 ? -2.815 -4.081 -17.785 1.00 93.25 101 PRO A C 1
ATOM 798 O O . PRO A 1 101 ? -3.753 -3.476 -17.281 1.00 93.25 101 PRO A O 1
ATOM 801 N N . ASP A 1 102 ? -2.652 -5.398 -17.642 1.00 94.94 102 ASP A N 1
ATOM 802 C CA . ASP A 1 102 ? -3.564 -6.257 -16.876 1.00 94.94 102 ASP A CA 1
ATOM 803 C C . ASP A 1 102 ? -3.224 -6.309 -15.373 1.00 94.94 102 ASP A C 1
A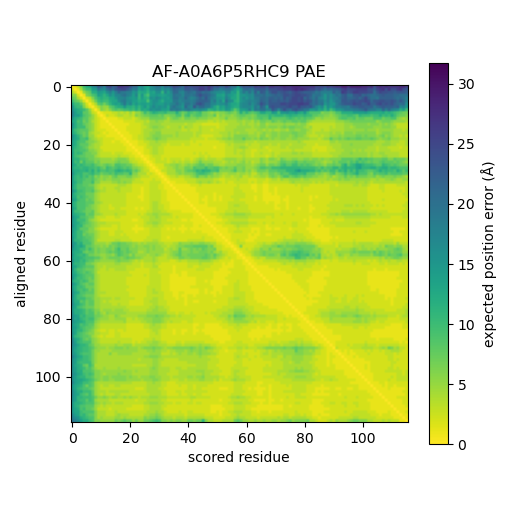TOM 805 O O . ASP A 1 102 ? -3.912 -6.978 -14.601 1.00 94.94 102 ASP A O 1
ATOM 809 N N . LEU A 1 103 ? -2.144 -5.646 -14.940 1.00 95.25 103 LEU A N 1
ATOM 810 C CA . LEU A 1 103 ? -1.769 -5.587 -13.531 1.00 95.25 103 LEU A CA 1
ATOM 811 C C . LEU A 1 103 ? -2.706 -4.627 -12.791 1.00 95.25 103 LEU A C 1
ATOM 813 O O . LEU A 1 103 ? -2.726 -3.429 -13.062 1.00 95.25 103 LEU A O 1
ATOM 817 N N . GLU A 1 104 ? -3.435 -5.137 -11.804 1.00 96.94 104 GLU A N 1
ATOM 818 C CA . GLU A 1 104 ? -4.285 -4.317 -10.942 1.00 96.94 104 GLU A CA 1
ATOM 819 C C . GLU A 1 104 ? -3.459 -3.722 -9.795 1.00 96.94 104 GLU A C 1
ATOM 821 O O . GLU A 1 104 ? -3.085 -4.420 -8.852 1.00 96.94 104 GLU A O 1
ATOM 826 N N . TRP A 1 105 ? -3.171 -2.424 -9.870 1.00 96.31 105 TRP A N 1
ATOM 827 C CA . TRP A 1 105 ? -2.396 -1.712 -8.844 1.00 96.31 105 TRP A CA 1
ATOM 828 C C . TRP A 1 105 ? -2.881 -0.282 -8.569 1.00 96.31 105 TRP A C 1
ATOM 830 O O . TRP A 1 105 ? -2.456 0.328 -7.590 1.00 96.31 105 TRP A O 1
ATOM 840 N N . ASP A 1 106 ? -3.741 0.264 -9.427 1.00 96.25 106 ASP A N 1
ATOM 841 C CA . ASP A 1 106 ? -4.171 1.660 -9.412 1.00 96.25 106 ASP A CA 1
ATOM 842 C C . ASP A 1 106 ? -5.579 1.825 -8.799 1.00 96.25 106 ASP A C 1
ATOM 844 O O . ASP A 1 106 ? -6.024 1.025 -7.974 1.00 96.25 106 ASP A O 1
ATOM 848 N N . PHE A 1 107 ? -6.299 2.878 -9.200 1.00 97.88 107 PHE A N 1
ATOM 849 C CA . PHE A 1 107 ? -7.656 3.186 -8.739 1.00 97.88 107 PHE A CA 1
ATOM 850 C C . PHE A 1 107 ? -8.719 2.136 -9.098 1.00 97.88 107 PHE A C 1
ATOM 852 O O . PHE A 1 107 ? -9.854 2.253 -8.630 1.00 97.88 107 PHE A O 1
ATOM 859 N N . CYS A 1 108 ? -8.391 1.108 -9.886 1.00 96.75 108 CYS A N 1
ATOM 860 C CA . CYS A 1 108 ? -9.258 -0.061 -10.033 1.00 96.75 108 CYS A CA 1
ATOM 861 C C . CYS A 1 108 ? -9.453 -0.802 -8.695 1.00 96.75 108 CYS A C 1
ATOM 863 O O . CYS A 1 108 ? -10.475 -1.460 -8.493 1.00 96.75 108 CYS A O 1
ATOM 865 N N . LEU A 1 109 ? -8.507 -0.665 -7.758 1.00 97.62 109 LEU A N 1
ATOM 866 C CA . LEU A 1 109 ? -8.581 -1.238 -6.418 1.00 97.62 109 LEU A CA 1
ATOM 867 C C . LEU A 1 109 ? -9.309 -0.281 -5.446 1.00 97.62 109 LEU A C 1
ATOM 869 O O . LEU A 1 109 ? -8.845 0.840 -5.228 1.00 97.62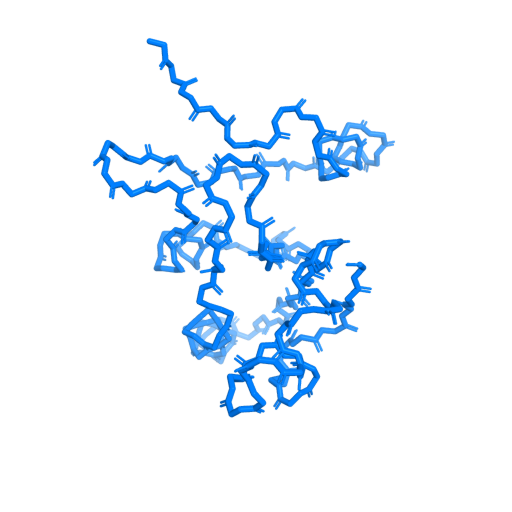 109 LEU A O 1
ATOM 873 N N . PRO A 1 110 ? -10.416 -0.692 -4.792 1.00 97.25 110 PRO A N 1
ATOM 874 C CA . PRO A 1 110 ? -11.270 0.223 -4.021 1.00 97.25 110 PRO A CA 1
ATOM 875 C C . PRO A 1 110 ? -10.594 0.950 -2.851 1.00 97.25 110 PRO A C 1
ATOM 877 O O . PRO A 1 110 ? -11.025 2.052 -2.484 1.00 97.25 110 PRO A O 1
ATOM 880 N N . LEU A 1 111 ? -9.582 0.337 -2.229 1.00 97.81 111 LEU A N 1
ATOM 881 C CA . LEU A 1 111 ? -8.861 0.943 -1.108 1.00 97.81 111 LEU A CA 1
ATOM 882 C C . LEU A 1 111 ? -7.740 1.883 -1.553 1.00 97.81 111 LEU A C 1
ATOM 884 O O . LEU A 1 111 ? -7.267 2.658 -0.725 1.00 97.81 111 LEU A O 1
ATOM 888 N N . VAL A 1 112 ? -7.348 1.882 -2.828 1.00 97.81 112 VAL A N 1
ATOM 889 C CA . VAL A 1 112 ? -6.357 2.828 -3.351 1.00 97.81 112 VAL A CA 1
ATOM 890 C C . VAL A 1 112 ? -7.002 4.207 -3.465 1.00 97.81 112 VAL A C 1
ATOM 892 O O . VAL A 1 112 ? -7.898 4.432 -4.279 1.00 97.81 112 VAL A O 1
ATOM 895 N N . LYS A 1 113 ? -6.579 5.141 -2.605 1.00 97.62 113 LYS A N 1
ATOM 896 C CA . LYS A 1 113 ? -7.149 6.502 -2.544 1.00 97.62 113 LYS A CA 1
ATOM 897 C C . LYS A 1 113 ? -6.260 7.559 -3.174 1.00 97.62 113 LYS A C 1
ATOM 899 O O . LYS A 1 113 ? -6.767 8.584 -3.623 1.00 97.62 113 LYS A O 1
ATOM 904 N N . THR A 1 114 ? -4.954 7.329 -3.209 1.00 96.19 114 THR A N 1
ATOM 905 C CA . THR A 1 114 ? -3.978 8.286 -3.734 1.00 96.19 114 THR A CA 1
ATOM 906 C C . THR A 1 114 ? -2.805 7.554 -4.380 1.00 96.19 114 THR A C 1
ATOM 908 O O . THR A 1 114 ? -2.382 6.504 -3.899 1.00 96.19 114 THR A O 1
ATOM 911 N N . LEU A 1 115 ? -2.259 8.146 -5.442 1.00 93.69 115 LEU A N 1
ATOM 912 C CA . LEU A 1 115 ? -1.050 7.707 -6.144 1.00 93.69 115 LEU A CA 1
ATOM 913 C C . LEU A 1 115 ? -0.059 8.881 -6.177 1.00 93.69 115 LEU A C 1
ATOM 915 O O . LEU A 1 115 ? -0.505 10.030 -6.286 1.00 93.69 115 LEU A O 1
ATOM 919 N N . SER A 1 116 ? 1.246 8.617 -6.092 1.00 89.56 116 SER A N 1
ATOM 920 C CA . SER A 1 116 ? 2.311 9.622 -6.291 1.00 89.56 116 SER A CA 1
ATOM 921 C C . SER A 1 116 ? 3.371 9.162 -7.271 1.00 89.56 116 SER A C 1
ATOM 923 O O . SER A 1 116 ? 3.686 7.954 -7.223 1.00 89.56 116 SER A O 1
#

Organism: Prunus avium (NCBI:txid42229)

Radius of gyration: 13.81 Å; Cα contacts (8 Å, |Δi|>4): 149; chains: 1; bounding box: 38×29×36 Å

pLDDT: mean 88.9, std 13.37, range [35.28, 98.12]

Sequence (116 aa):
MSRHSNKFSFSLKFARYFEVDLKEVKLSEGYYVMDPVKAVEMVDENTICVAAILGSTLTGEFEDVKLLNDLLTQKNKEKGWDTPIHVDAASGGFIAPFLYPDLEWDFCLPLVKTLS

Solvent-accessible surface area (backbone atoms only — not comparable to full-atom values): 7148 Å² total; per-residue (Å²): 131,90,72,67,93,52,89,86,38,69,67,58,56,48,22,66,77,68,74,43,89,80,87,78,70,82,56,49,94,98,38,87,55,71,54,46,67,61,51,52,67,72,59,53,97,82,44,81,56,46,80,43,44,31,36,36,93,88,78,58,49,65,42,60,46,48,62,31,43,56,54,43,51,51,51,21,67,75,70,73,50,85,65,34,30,34,35,45,22,82,58,28,63,84,40,39,70,80,78,40,66,85,62,68,67,51,75,90,41,88,42,41,76,47,76,76

InterPro domains:
  IPR002129 Pyridoxal phosphate-dependent decarboxylase, major domain [PF00282] (13-114)
  IPR010107 Glutamate decarboxylase [PTHR43321] (13-115)
  IPR015421 Pyridoxal phosphate-dependent transferase, major domain [G3DSA:3.40.640.10] (3-116)
  IPR015424 Pyridoxal phosphate-dependent transferase [SSF53383] (12-114)

Mean predicted aligned error: 4.86 Å

Secondary structure (DSSP, 8-state):
----TTTTSHHHHHHHHTT----PPPPBTTB-S--HHHHHHH--TT---EEEEBS-TTT-PBP-HHHHHHHHHHHHHHHT----EEEE-TTGGGTHHHH-TT---STTSTTEEEE-

Nearest PDB structures (foldseek):
  3hbx-assembly1_E  TM=9.876E-01  e=9.770E-15  Arabidopsis thaliana
  7x4l-assembly1_A  TM=9.571E-01  e=5.077E-10  Bacteroides thetaiotaomicron VPI-5482
  7x4l-assembly1_C  TM=9.568E-01  e=7.113E-10  Bacteroides thetaiotaomicron VPI-5482
  7x51-assembly1_D  TM=9.580E-01  e=9.966E-10  Bacteroides thetaiotaomicron VPI-5482
  7x4l-assembly1_F  TM=9.579E-01  e=2.395E-09  Bacteroides thetaiotaomicron VPI-5482

Foldseek 3Di:
DQDAQDPPHPQVVCCVVVVNDDDGAGADVVGDAHDLVVQLVPDDQSAQAAEFEQQGPVPGDGDQQVSNLVSNVVVCVVVVHLHAYEYECVPVVVPCCVPPVVRPRAVVRPRHDYYD